Protein AF-A0A957LBI6-F1 (afdb_monomer)

Nearest PDB structures (foldseek):
  6cqm-assembly2_B  TM=6.740E-01  e=6.163E-02  Saccharomyces cerevisiae S288C
  7rt7-assembly6_L  TM=5.256E-01  e=5.117E-02  Pseudomonas aeruginosa UCBPP-PA14
  6xzb-assembly1_L1  TM=5.476E-01  e=4.773E-01  Escherichia coli K-12
  8fmw-assembly1_L  TM=4.676E-01  e=3.290E-01  Borreliella burgdorferi B31
  7jil-assembly1_q  TM=5.603E-01  e=1.458E+00  Flavobacterium johnsoniae

Sequence (157 aa):
MSDAQAPLLSWLRVAQAVFTAVLITALLGLLFTVVRQLEPVGTISGRLGPVEESRRSTYEATYAVTILTDDNELLLVNLRNHGRILAYLEEHQPNEAVTLAYQDRTAVSLTTAAGQIREYSAFNTGTLFLLIGLCLLLLSLLLFPSFIESRFSHSVA

Solvent-accessible surface area (backbone atoms only — not comparable to full-atom values): 8909 Å² total; per-residue (Å²): 134,65,83,74,55,61,63,56,56,52,54,51,52,52,53,53,51,52,51,50,53,55,51,51,52,51,48,53,54,53,50,51,55,53,55,60,69,67,52,72,71,45,73,48,52,28,30,38,44,66,76,40,79,73,42,80,53,104,88,47,59,36,34,28,34,36,31,39,30,88,87,71,46,81,45,76,33,34,37,53,67,94,25,60,57,45,56,46,56,73,74,42,78,68,60,52,66,32,37,41,29,27,44,94,60,27,57,44,31,39,35,45,92,92,45,78,46,66,42,81,65,92,68,53,69,68,58,52,53,50,52,50,51,52,48,53,52,54,50,50,63,68,46,47,63,61,54,53,56,61,57,55,65,67,72,80,113

Radius of gyration: 25.58 Å; Cα contacts (8 Å, |Δi|>4): 193; chains: 1; bounding box: 55×27×78 Å

Secondary structure (DSSP, 8-state):
--TTHHHHHHHHHHHHHHHHHHHHHHHHHHHHHHHHHTS--EEEEEEEEEEEEEEE-SS-EEEEEEEEETTS-EEEEEE-TT-HHHHHHHHS-TT-EEEEEEETTEEEEEEETTEEEE---SS-HHHHHHHHHHHHHHHHHHHHHHHHHHHHHTS--

Foldseek 3Di:
DDPVVVVVVVVVVVVLVVVLVVLVVVLVVLVVVVVQVPFDWDKFKAFKDAWDQPDDDPVDTKIWIWGQGPVRDTAIAIEDDVWPVVVVPVVDDTGFTWMFIDGPSYTQWIQGPVGIRGTDPPDDPVVSVVSSVVSVVVSCVSCVVVVVVVVVVVVPD

Structure (mmCIF, N/CA/C/O backbone):
data_AF-A0A957LBI6-F1
#
_entry.id   AF-A0A957LBI6-F1
#
loop_
_atom_site.group_PDB
_atom_site.id
_atom_site.type_symbol
_atom_site.label_atom_id
_atom_site.label_alt_id
_atom_site.label_comp_id
_atom_site.label_asym_id
_atom_site.label_entity_id
_atom_site.label_seq_id
_atom_site.pdbx_PDB_ins_code
_atom_site.Cartn_x
_atom_site.Cartn_y
_atom_site.Cartn_z
_atom_site.occupancy
_atom_site.B_iso_or_equiv
_atom_site.auth_seq_id
_atom_site.auth_comp_id
_atom_site.auth_asym_id
_atom_site.auth_atom_id
_atom_site.pdbx_PDB_model_num
ATOM 1 N N . MET A 1 1 ? 34.037 10.378 -46.566 1.00 55.00 1 MET A N 1
ATOM 2 C CA . MET A 1 1 ? 33.499 10.203 -45.198 1.00 55.00 1 MET A CA 1
ATOM 3 C C . MET A 1 1 ? 34.586 9.521 -44.397 1.00 55.00 1 MET A C 1
ATOM 5 O O . MET A 1 1 ? 35.122 8.545 -44.897 1.00 55.00 1 MET A O 1
ATOM 9 N N . SER A 1 2 ? 35.030 10.112 -43.286 1.00 52.47 2 SER A N 1
ATOM 10 C CA . SER A 1 2 ? 36.216 9.628 -42.570 1.00 52.47 2 SER A CA 1
ATOM 11 C C . SER A 1 2 ? 35.891 8.366 -41.770 1.00 52.47 2 SER A C 1
ATOM 13 O O . SER A 1 2 ? 34.840 8.288 -41.132 1.00 52.47 2 SER A O 1
ATOM 15 N N . ASP A 1 3 ? 36.818 7.407 -41.753 1.00 61.88 3 ASP A N 1
ATOM 16 C CA . ASP A 1 3 ? 36.707 6.132 -41.021 1.00 61.88 3 ASP A CA 1
ATOM 17 C C . ASP A 1 3 ? 36.449 6.303 -39.507 1.00 61.88 3 ASP A C 1
ATOM 19 O O . ASP A 1 3 ? 36.036 5.373 -38.819 1.00 61.88 3 ASP A O 1
ATOM 23 N N . ALA A 1 4 ? 36.610 7.521 -38.981 1.00 63.41 4 ALA A N 1
ATOM 24 C CA . ALA A 1 4 ? 36.319 7.884 -37.598 1.00 63.41 4 ALA A CA 1
ATOM 25 C C . ALA A 1 4 ? 34.814 8.045 -37.275 1.00 63.41 4 ALA A C 1
ATOM 27 O O . ALA A 1 4 ? 34.450 8.069 -36.100 1.00 63.41 4 ALA A O 1
ATOM 28 N N . GLN A 1 5 ? 33.922 8.156 -38.269 1.00 59.97 5 GLN A N 1
ATOM 29 C CA . GLN A 1 5 ? 32.481 8.371 -38.030 1.00 59.97 5 GLN A CA 1
ATOM 30 C C . GLN A 1 5 ? 31.701 7.076 -37.740 1.00 59.97 5 GLN A C 1
ATOM 32 O O . GLN A 1 5 ? 30.701 7.106 -37.021 1.00 59.97 5 GLN A O 1
ATOM 37 N N . ALA A 1 6 ? 32.170 5.932 -38.247 1.00 66.81 6 ALA A N 1
ATOM 38 C CA . ALA A 1 6 ? 31.539 4.628 -38.040 1.00 66.81 6 ALA A CA 1
ATOM 39 C C . ALA A 1 6 ? 31.456 4.184 -36.558 1.00 66.81 6 ALA A C 1
ATOM 41 O O . ALA A 1 6 ? 30.370 3.777 -36.133 1.00 66.81 6 ALA A O 1
ATOM 42 N N . PRO A 1 7 ? 32.520 4.295 -35.730 1.00 74.44 7 PRO A N 1
ATOM 43 C CA . PRO A 1 7 ? 32.447 3.869 -34.330 1.00 74.44 7 PRO A CA 1
ATOM 44 C C . PRO A 1 7 ? 31.549 4.772 -33.468 1.00 74.44 7 PRO A C 1
ATOM 46 O O . PRO A 1 7 ? 30.887 4.294 -32.546 1.00 74.44 7 PRO A O 1
ATOM 49 N N . LEU A 1 8 ? 31.470 6.071 -33.775 1.00 73.75 8 LEU A N 1
ATOM 50 C CA . LEU A 1 8 ? 30.610 7.018 -33.051 1.00 73.75 8 LEU A CA 1
ATOM 51 C C . LEU A 1 8 ? 29.123 6.663 -33.191 1.00 73.75 8 LEU A C 1
ATOM 53 O O . LEU A 1 8 ? 28.385 6.672 -32.205 1.00 73.75 8 LEU A O 1
ATOM 57 N N . LEU A 1 9 ? 28.698 6.276 -34.395 1.00 75.62 9 LEU A N 1
ATOM 58 C CA . LEU A 1 9 ? 27.330 5.828 -34.667 1.00 75.62 9 LEU A CA 1
ATOM 59 C C . LEU A 1 9 ? 26.983 4.516 -33.947 1.00 75.62 9 LEU A C 1
ATOM 61 O O . LEU A 1 9 ? 25.863 4.377 -33.451 1.00 75.62 9 LEU A O 1
ATOM 65 N N . SER A 1 10 ? 27.923 3.569 -33.837 1.00 79.19 10 SER A N 1
ATOM 66 C CA . SER A 1 10 ? 27.677 2.325 -33.093 1.00 79.19 10 SER A CA 1
ATOM 67 C C . SER A 1 10 ? 27.515 2.563 -31.592 1.00 79.19 10 SER A C 1
ATOM 69 O O . SER A 1 10 ? 26.598 2.009 -30.988 1.00 79.19 10 SER A O 1
ATOM 71 N N . TRP A 1 11 ? 28.335 3.434 -30.995 1.00 78.69 11 TRP A N 1
ATOM 72 C CA . TRP A 1 11 ? 28.213 3.774 -29.574 1.00 78.69 11 TRP A CA 1
ATOM 73 C C . TRP A 1 11 ? 26.904 4.500 -29.264 1.00 78.69 11 TRP A C 1
ATOM 75 O O . TRP A 1 11 ? 26.267 4.201 -28.254 1.00 78.69 11 TRP A O 1
ATOM 85 N N . LEU A 1 12 ? 26.460 5.391 -30.155 1.00 82.81 12 LEU A N 1
ATOM 86 C CA . LEU A 1 12 ? 25.187 6.096 -30.004 1.00 82.81 12 LEU A CA 1
ATOM 87 C C . LEU A 1 12 ? 23.992 5.129 -30.004 1.00 82.81 12 LEU A C 1
ATOM 89 O O . LEU A 1 12 ? 23.114 5.242 -29.151 1.00 82.81 12 LEU A O 1
ATOM 93 N N . ARG A 1 13 ? 23.981 4.139 -30.907 1.00 80.38 13 ARG A N 1
ATOM 94 C CA . ARG A 1 13 ? 22.923 3.112 -30.960 1.00 80.38 13 ARG A CA 1
ATOM 95 C C . ARG A 1 13 ? 22.901 2.233 -29.711 1.00 80.38 13 ARG A C 1
ATOM 97 O O . ARG A 1 13 ? 21.826 1.932 -29.198 1.00 80.38 13 ARG A O 1
ATOM 104 N N . VAL A 1 14 ? 24.072 1.855 -29.197 1.00 82.62 14 VAL A N 1
ATOM 105 C CA . VAL A 1 14 ? 24.178 1.097 -27.939 1.00 82.62 14 VAL A CA 1
ATOM 106 C C . VAL A 1 14 ? 23.658 1.931 -26.766 1.00 82.62 14 VAL A C 1
ATOM 108 O O . VAL A 1 14 ? 22.847 1.437 -25.985 1.00 82.62 14 VAL A O 1
ATOM 111 N N . ALA A 1 15 ? 24.045 3.206 -26.671 1.00 81.62 15 ALA A N 1
ATOM 112 C CA . ALA A 1 15 ? 23.558 4.108 -25.628 1.00 81.62 15 ALA A CA 1
ATOM 113 C C . ALA A 1 15 ? 22.030 4.287 -25.686 1.00 81.62 15 ALA A C 1
ATOM 115 O O . ALA A 1 15 ? 21.359 4.215 -24.656 1.00 81.62 15 ALA A O 1
ATOM 116 N N . GLN A 1 16 ? 21.467 4.445 -26.887 1.00 82.38 16 GLN A N 1
ATOM 117 C CA . GLN A 1 16 ? 20.022 4.538 -27.099 1.00 82.38 16 GLN A CA 1
ATOM 11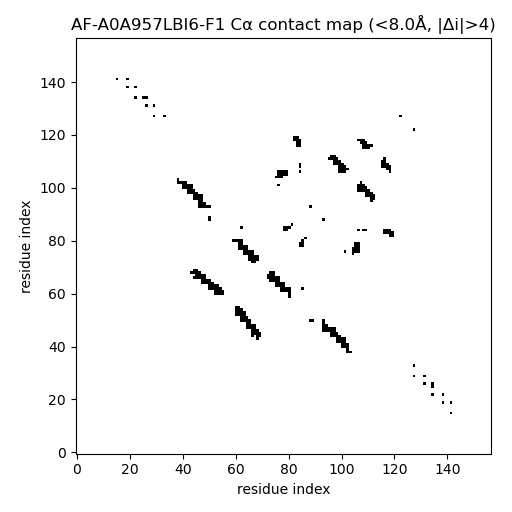8 C C . GLN A 1 16 ? 19.297 3.252 -26.672 1.00 82.38 16 GLN A C 1
ATOM 120 O O . GLN A 1 16 ? 18.271 3.323 -25.992 1.00 82.38 16 GLN A O 1
ATOM 125 N N . ALA A 1 17 ? 19.834 2.078 -27.018 1.00 81.75 17 ALA A N 1
ATOM 126 C CA . ALA A 1 17 ? 19.254 0.792 -26.636 1.00 81.75 17 ALA A CA 1
ATOM 127 C C . ALA A 1 17 ? 19.253 0.593 -25.111 1.00 81.75 17 ALA A C 1
ATOM 129 O O . ALA A 1 17 ? 18.225 0.224 -24.540 1.00 81.75 17 ALA A O 1
ATOM 130 N N . VAL A 1 18 ? 20.368 0.908 -24.442 1.00 85.75 18 VAL A N 1
ATOM 131 C CA . VAL A 1 18 ? 20.473 0.840 -22.976 1.00 85.75 18 VAL A CA 1
ATOM 132 C C . VAL A 1 18 ? 19.483 1.799 -22.317 1.00 85.75 18 VAL A C 1
ATOM 134 O O . VAL A 1 18 ? 18.747 1.393 -21.418 1.00 85.75 18 VAL A O 1
ATOM 137 N N . PHE A 1 19 ? 19.406 3.046 -22.787 1.00 82.00 19 PHE A N 1
ATOM 138 C CA . PHE A 1 19 ? 18.474 4.028 -22.233 1.00 82.00 19 PHE A CA 1
ATOM 139 C C . PHE A 1 19 ? 17.015 3.588 -22.404 1.00 82.00 19 PHE A C 1
ATOM 141 O O . PHE A 1 19 ? 16.234 3.661 -21.459 1.00 82.00 19 PHE A O 1
ATOM 148 N N . THR A 1 20 ? 16.664 3.044 -23.572 1.00 81.62 20 THR A N 1
ATOM 149 C CA . THR A 1 20 ? 15.323 2.500 -23.837 1.00 81.62 20 THR A CA 1
ATOM 150 C C . THR A 1 20 ? 14.990 1.348 -22.887 1.00 81.62 20 THR A C 1
ATOM 152 O O . THR A 1 20 ? 13.902 1.321 -22.316 1.00 81.62 20 THR A O 1
ATOM 155 N N . ALA A 1 21 ? 15.927 0.421 -22.662 1.00 83.56 21 ALA A N 1
ATOM 156 C CA . ALA A 1 21 ? 15.729 -0.709 -21.754 1.00 83.56 21 ALA A CA 1
ATOM 157 C C . ALA A 1 21 ? 15.509 -0.261 -20.298 1.00 83.56 21 ALA A C 1
ATOM 159 O O . ALA A 1 21 ? 14.613 -0.772 -19.619 1.00 83.56 21 ALA A O 1
ATOM 160 N N . VAL A 1 22 ? 16.275 0.730 -19.826 1.00 85.94 22 VAL A N 1
ATOM 161 C CA . VAL A 1 22 ? 16.081 1.335 -18.496 1.00 85.94 22 VAL A CA 1
ATOM 162 C C . VAL A 1 22 ? 14.690 1.958 -18.384 1.00 85.94 22 VAL A C 1
ATOM 164 O O . VAL A 1 22 ? 13.998 1.754 -17.387 1.00 85.94 22 VAL A O 1
ATOM 167 N N . LEU A 1 23 ? 14.248 2.663 -19.423 1.00 83.31 23 LEU A N 1
ATOM 168 C CA . LEU A 1 23 ? 12.964 3.358 -19.434 1.00 83.31 23 LEU A CA 1
ATOM 169 C C . LEU A 1 23 ? 11.772 2.391 -19.458 1.00 83.31 23 LEU A C 1
ATOM 171 O O . LEU A 1 23 ? 10.798 2.597 -18.736 1.00 83.31 23 LEU A O 1
ATOM 175 N N . ILE A 1 24 ? 11.878 1.293 -20.212 1.00 85.50 24 ILE A N 1
ATOM 176 C CA . ILE A 1 24 ? 10.899 0.194 -20.191 1.00 85.50 24 ILE A CA 1
ATOM 177 C C . ILE A 1 24 ? 10.842 -0.446 -18.802 1.00 85.50 24 ILE A C 1
ATOM 179 O O . ILE A 1 24 ? 9.756 -0.677 -18.274 1.00 85.50 24 ILE A O 1
ATOM 183 N N . THR A 1 25 ? 11.998 -0.701 -18.186 1.00 84.50 25 THR A N 1
ATOM 184 C CA . THR A 1 25 ? 12.063 -1.298 -16.843 1.00 84.50 25 THR A CA 1
ATOM 185 C C . THR A 1 25 ? 11.413 -0.382 -15.803 1.00 84.50 25 THR A C 1
ATOM 187 O O . THR A 1 25 ? 10.639 -0.847 -14.966 1.00 84.50 25 THR A O 1
ATOM 190 N N . ALA A 1 26 ? 11.653 0.929 -15.894 1.00 82.12 26 ALA A N 1
ATOM 191 C CA . ALA A 1 26 ? 11.000 1.923 -15.046 1.00 82.12 26 ALA A CA 1
ATOM 192 C C . ALA A 1 26 ? 9.476 1.955 -15.258 1.00 82.12 26 ALA A C 1
ATOM 194 O O . ALA A 1 26 ? 8.724 1.984 -14.2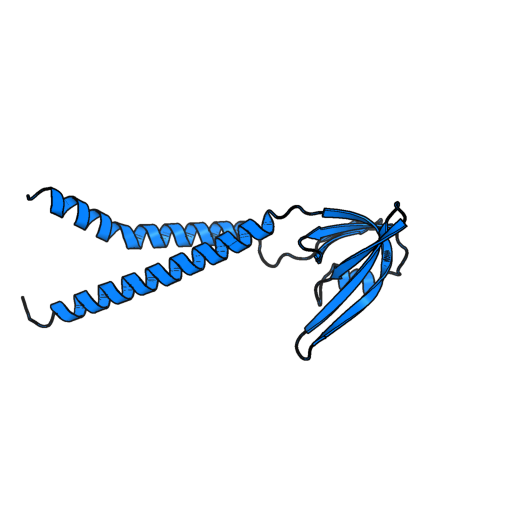85 1.00 82.12 26 ALA A O 1
ATOM 195 N N . LEU A 1 27 ? 9.010 1.886 -16.510 1.00 84.25 27 LEU A N 1
ATOM 196 C CA . LEU A 1 27 ? 7.585 1.808 -16.850 1.00 84.25 27 LEU A CA 1
ATOM 197 C C . LEU A 1 27 ? 6.917 0.552 -16.289 1.00 84.25 27 LEU A C 1
ATOM 199 O O . LEU A 1 27 ? 5.831 0.653 -15.727 1.00 84.25 27 LEU A O 1
ATOM 203 N N . LEU A 1 28 ? 7.562 -0.611 -16.396 1.00 87.62 28 LEU A N 1
ATOM 204 C CA . LEU A 1 28 ? 7.056 -1.854 -15.809 1.00 87.62 28 LEU A CA 1
ATOM 205 C C . LEU A 1 28 ? 6.983 -1.760 -14.281 1.00 87.62 28 LEU A C 1
ATOM 207 O O . LEU A 1 28 ? 5.982 -2.170 -13.696 1.00 87.62 28 LEU A O 1
ATOM 211 N N . GLY A 1 29 ? 7.996 -1.168 -13.641 1.00 84.75 29 GLY A N 1
ATOM 212 C CA . GLY A 1 29 ? 7.985 -0.906 -12.201 1.00 84.75 29 GLY A CA 1
ATOM 213 C C . GLY A 1 29 ? 6.843 0.023 -11.779 1.00 84.75 29 GLY A C 1
ATOM 214 O O . GLY A 1 29 ? 6.139 -0.268 -10.815 1.00 84.75 29 GLY A O 1
ATOM 215 N N . LEU A 1 30 ? 6.609 1.105 -12.527 1.00 82.50 30 LEU A N 1
ATOM 216 C CA . LEU A 1 30 ? 5.495 2.030 -12.287 1.00 82.50 30 LEU A CA 1
ATOM 217 C C . LEU A 1 30 ? 4.129 1.384 -12.554 1.00 82.50 30 LEU A C 1
ATOM 219 O O . LEU A 1 30 ? 3.174 1.622 -11.822 1.00 82.50 30 LEU A O 1
ATOM 223 N N . LEU A 1 31 ? 4.015 0.544 -13.580 1.00 82.94 31 LEU A N 1
ATOM 224 C CA . LEU A 1 31 ? 2.782 -0.189 -13.847 1.00 82.94 31 LEU A CA 1
ATOM 225 C C . LEU A 1 31 ? 2.483 -1.170 -12.710 1.00 82.94 31 LEU A C 1
ATOM 227 O O . LEU A 1 31 ? 1.346 -1.255 -12.252 1.00 82.94 31 LEU A O 1
ATOM 231 N N . PHE A 1 32 ? 3.507 -1.864 -12.212 1.00 84.31 32 PHE A N 1
ATOM 232 C CA . PHE A 1 32 ? 3.378 -2.771 -11.077 1.00 84.31 32 PHE A CA 1
ATOM 233 C C . PHE A 1 32 ? 2.900 -2.049 -9.810 1.00 84.31 32 PHE A C 1
ATOM 235 O O . PHE A 1 32 ? 2.029 -2.563 -9.106 1.00 84.31 32 PHE A O 1
ATOM 242 N N . THR A 1 33 ? 3.401 -0.839 -9.530 1.00 78.62 33 THR A N 1
ATOM 243 C CA . THR A 1 33 ? 2.915 -0.059 -8.380 1.00 78.62 33 THR A CA 1
ATOM 244 C C . THR A 1 33 ? 1.462 0.378 -8.548 1.00 78.62 33 THR A C 1
ATOM 246 O O . THR A 1 33 ? 0.709 0.312 -7.579 1.00 78.62 33 THR A O 1
ATOM 249 N N . VAL A 1 34 ? 1.033 0.752 -9.758 1.00 78.50 34 VAL A N 1
ATOM 250 C CA . VAL A 1 34 ? -0.379 1.065 -10.043 1.00 78.50 34 VAL A CA 1
ATOM 251 C C . VAL A 1 34 ? -1.269 -0.164 -9.864 1.00 78.50 34 VAL A C 1
ATOM 253 O O . VAL A 1 34 ? -2.306 -0.065 -9.215 1.00 78.50 34 VAL A O 1
ATOM 256 N N . VAL A 1 35 ? -0.862 -1.328 -10.377 1.00 79.38 35 VAL A N 1
ATOM 257 C CA . VAL A 1 35 ? -1.617 -2.580 -10.204 1.00 79.38 35 VAL A CA 1
ATOM 258 C C . VAL A 1 35 ? -1.785 -2.914 -8.723 1.00 79.38 35 VAL A C 1
ATOM 260 O O . VAL A 1 35 ? -2.891 -3.242 -8.304 1.00 79.38 35 VAL A O 1
ATOM 263 N N . ARG A 1 36 ? -0.735 -2.744 -7.910 1.00 75.88 36 ARG A N 1
ATOM 264 C CA . ARG A 1 36 ? -0.840 -2.921 -6.455 1.00 75.88 36 ARG A CA 1
ATOM 265 C C . ARG A 1 36 ? -1.796 -1.933 -5.792 1.00 75.88 36 ARG A C 1
ATOM 267 O O . ARG A 1 36 ? -2.489 -2.311 -4.860 1.00 75.88 36 ARG A O 1
ATOM 274 N N . GLN A 1 37 ? -1.892 -0.692 -6.276 1.00 70.44 37 GLN A N 1
ATOM 275 C CA . GLN A 1 37 ? -2.879 0.265 -5.752 1.00 70.44 37 GLN A CA 1
ATOM 276 C C . GLN A 1 37 ? -4.328 -0.123 -6.071 1.00 70.44 37 GLN A C 1
ATOM 278 O O . GLN A 1 37 ? -5.229 0.307 -5.354 1.00 70.44 37 GLN A O 1
ATOM 283 N N . LEU A 1 38 ? -4.557 -0.922 -7.118 1.00 71.31 38 LEU A N 1
ATOM 284 C CA . LEU A 1 38 ? -5.884 -1.410 -7.498 1.00 71.31 38 LEU A CA 1
ATOM 285 C C . LEU A 1 38 ? -6.326 -2.644 -6.703 1.00 71.31 38 LEU A C 1
ATOM 287 O O . LEU A 1 38 ? -7.467 -3.079 -6.868 1.00 71.31 38 LEU A O 1
ATOM 291 N N . GLU A 1 39 ? -5.461 -3.220 -5.860 1.00 73.69 39 GLU A N 1
ATOM 292 C CA . GLU A 1 39 ? -5.871 -4.320 -4.989 1.00 73.69 39 GLU A CA 1
ATOM 293 C C . GLU A 1 39 ? -7.039 -3.868 -4.103 1.00 73.69 39 GLU A C 1
ATOM 295 O O . GLU A 1 39 ? -6.989 -2.766 -3.543 1.00 73.69 39 GLU A O 1
ATOM 300 N N . PRO A 1 40 ? -8.095 -4.690 -3.975 1.00 71.12 40 PRO A N 1
ATOM 301 C CA . PRO A 1 40 ? -9.278 -4.312 -3.226 1.00 71.12 40 PRO A CA 1
ATOM 302 C C . PRO A 1 40 ? -8.891 -4.011 -1.782 1.00 71.12 40 PRO A C 1
ATOM 304 O O . PRO A 1 40 ? -8.273 -4.826 -1.096 1.00 71.12 40 PRO A O 1
ATOM 307 N N . VAL A 1 41 ? -9.269 -2.821 -1.324 1.00 82.12 41 VAL A N 1
ATOM 308 C CA . VAL A 1 41 ? -9.138 -2.457 0.081 1.00 82.12 41 VAL A CA 1
ATOM 309 C C . VAL A 1 41 ? -10.236 -3.195 0.835 1.00 82.12 41 VAL A C 1
ATOM 311 O O . VAL A 1 41 ? -11.419 -2.882 0.691 1.00 82.12 41 VAL A O 1
ATOM 314 N N . GLY A 1 42 ? -9.840 -4.200 1.610 1.00 83.62 42 GLY A N 1
ATOM 315 C CA . GLY A 1 42 ? -10.732 -4.872 2.542 1.00 83.62 42 GLY A CA 1
ATOM 316 C C . GLY A 1 42 ? -11.022 -3.954 3.722 1.00 83.62 42 GLY A C 1
ATOM 317 O O . GLY A 1 42 ? -10.149 -3.217 4.176 1.00 83.62 42 GLY A O 1
ATOM 318 N N . THR A 1 43 ? -12.245 -3.989 4.235 1.00 87.31 43 THR A N 1
ATOM 319 C CA . THR A 1 43 ? -12.610 -3.304 5.478 1.00 87.31 43 THR A CA 1
ATOM 320 C C . THR A 1 43 ? -13.040 -4.334 6.494 1.00 87.31 43 THR A C 1
ATOM 322 O O . THR A 1 43 ? -13.856 -5.200 6.187 1.00 87.31 43 THR A O 1
ATOM 325 N N . ILE A 1 44 ? -12.501 -4.223 7.697 1.00 88.38 44 ILE A N 1
ATOM 326 C CA . ILE A 1 44 ? -12.873 -5.049 8.829 1.00 88.38 44 ILE A CA 1
ATOM 327 C C . ILE A 1 44 ? -13.285 -4.155 9.985 1.00 88.38 44 ILE A C 1
ATOM 329 O O . ILE A 1 44 ? -12.582 -3.204 10.326 1.00 88.38 44 ILE A O 1
ATOM 333 N N . SER A 1 45 ? -14.430 -4.459 10.574 1.00 88.06 45 SER A N 1
ATOM 334 C CA . SER A 1 45 ? -14.919 -3.795 11.773 1.00 88.06 45 SER A CA 1
ATOM 335 C C . SER A 1 45 ? -14.833 -4.764 12.939 1.00 88.06 45 SER A C 1
ATOM 337 O O . SER A 1 45 ? -15.015 -5.971 12.773 1.00 88.06 45 SER A O 1
ATOM 339 N N . GLY A 1 46 ? -14.488 -4.244 14.108 1.00 89.06 46 GLY A N 1
ATOM 340 C CA . GLY A 1 46 ? -14.351 -5.070 15.293 1.00 89.06 46 GLY A CA 1
ATOM 341 C C . GLY A 1 46 ? -13.663 -4.346 16.433 1.00 89.06 46 GLY A C 1
ATOM 342 O O . GLY A 1 46 ? -13.473 -3.125 16.413 1.00 89.06 46 GLY A O 1
ATOM 343 N N . ARG A 1 47 ? -13.278 -5.123 17.440 1.00 87.94 47 ARG A N 1
ATOM 344 C CA . ARG A 1 47 ? -12.536 -4.633 18.602 1.00 87.94 47 ARG A CA 1
ATOM 345 C C . ARG A 1 47 ? -11.057 -4.910 18.404 1.00 87.94 47 ARG A C 1
ATOM 347 O O . ARG A 1 47 ? -10.665 -6.040 18.111 1.00 87.94 47 ARG A O 1
ATOM 354 N N . LEU A 1 48 ? -10.238 -3.877 18.574 1.00 86.12 48 LEU A N 1
ATOM 355 C CA . LEU A 1 48 ? -8.786 -4.033 18.551 1.00 86.12 48 LEU A CA 1
ATOM 356 C C . LEU A 1 48 ? -8.324 -4.784 19.795 1.00 86.12 48 LEU A C 1
ATOM 358 O O . LEU A 1 48 ? -8.606 -4.380 20.925 1.00 86.12 48 LEU A O 1
ATOM 362 N N . GLY A 1 49 ? -7.586 -5.858 19.560 1.00 85.06 49 GLY A N 1
ATOM 363 C CA . GLY A 1 49 ? -6.727 -6.490 20.542 1.00 85.06 49 GLY A CA 1
ATOM 364 C C . GLY A 1 49 ? -5.419 -5.715 20.736 1.00 85.06 49 GLY A C 1
ATOM 365 O O . GLY A 1 49 ? -5.249 -4.616 20.199 1.00 85.06 49 GLY A O 1
ATOM 366 N N . PRO A 1 50 ? -4.483 -6.274 21.516 1.00 83.69 50 PRO A N 1
ATOM 367 C CA . PRO A 1 50 ? -3.183 -5.656 21.725 1.00 83.69 50 PRO A CA 1
ATOM 368 C C . PRO A 1 50 ? -2.391 -5.575 20.413 1.00 83.69 50 PRO A C 1
ATOM 370 O O . PRO A 1 50 ? -2.495 -6.445 19.543 1.00 83.69 50 PRO A O 1
ATOM 373 N N . VAL A 1 51 ? -1.586 -4.519 20.290 1.00 85.25 51 VAL A N 1
ATOM 374 C CA . VAL A 1 51 ? -0.544 -4.436 19.266 1.00 85.25 51 VAL A CA 1
ATOM 375 C C . VAL A 1 51 ? 0.634 -5.283 19.726 1.00 85.25 51 VAL A C 1
ATOM 377 O O . VAL A 1 51 ? 1.150 -5.098 20.828 1.00 85.25 51 VAL A O 1
ATOM 380 N N . GLU A 1 52 ? 1.063 -6.202 18.873 1.00 83.94 52 GLU A N 1
ATOM 381 C CA . GLU A 1 52 ? 2.195 -7.084 19.118 1.00 83.94 52 GLU A CA 1
ATOM 382 C C . GLU A 1 52 ? 3.294 -6.822 18.087 1.00 83.94 52 GLU A C 1
ATOM 384 O O . GLU A 1 52 ? 3.042 -6.614 16.897 1.00 83.94 52 GLU A O 1
ATOM 389 N N . GLU A 1 53 ? 4.547 -6.851 18.531 1.00 80.75 53 GLU A N 1
ATOM 390 C CA . GLU A 1 53 ? 5.687 -6.843 17.620 1.00 80.75 53 GLU A CA 1
ATOM 391 C C . GLU A 1 53 ? 5.804 -8.242 16.992 1.00 80.75 53 GLU A C 1
ATOM 393 O O . GLU A 1 53 ? 6.312 -9.181 17.601 1.00 80.75 53 GLU A O 1
ATOM 398 N N . SER A 1 54 ? 5.290 -8.399 15.770 1.00 74.56 54 SER A N 1
ATOM 399 C CA . SER A 1 54 ? 5.249 -9.686 15.066 1.00 74.56 54 SER A CA 1
ATOM 400 C C . SER A 1 54 ? 6.647 -10.181 14.691 1.00 74.56 54 SER A C 1
ATOM 402 O O . SER A 1 54 ? 6.924 -11.383 14.734 1.00 74.56 54 SER A O 1
ATOM 404 N N . ARG A 1 55 ? 7.547 -9.267 14.304 1.00 70.12 55 ARG A N 1
ATOM 405 C CA . ARG A 1 55 ? 8.905 -9.633 13.893 1.00 70.12 55 ARG A CA 1
ATOM 406 C C . ARG A 1 55 ? 9.881 -8.484 14.088 1.00 70.12 55 ARG A C 1
ATOM 408 O O . ARG A 1 55 ? 9.702 -7.424 13.505 1.00 70.12 55 ARG A O 1
ATOM 415 N N . ARG A 1 56 ? 10.976 -8.739 14.805 1.00 63.53 56 ARG A N 1
ATOM 416 C CA . ARG A 1 56 ? 12.107 -7.812 14.921 1.00 63.53 56 ARG A CA 1
ATOM 417 C C . ARG A 1 56 ? 13.292 -8.315 14.104 1.00 63.53 56 ARG A C 1
ATOM 419 O O . ARG A 1 56 ? 13.885 -9.344 14.421 1.00 63.53 56 ARG A O 1
ATOM 426 N N . SER A 1 57 ? 13.626 -7.608 13.033 1.00 62.88 57 SER A N 1
ATOM 427 C CA . SER A 1 57 ? 14.890 -7.736 12.302 1.00 62.88 57 SER A CA 1
ATOM 428 C C . SER A 1 57 ? 15.887 -6.699 12.825 1.00 62.88 57 SER A C 1
ATOM 430 O O . SER A 1 57 ? 15.495 -5.668 13.367 1.00 62.88 57 SER A O 1
ATOM 432 N N . THR A 1 58 ? 17.187 -6.929 12.616 1.00 59.62 58 THR A N 1
ATOM 433 C CA . THR A 1 58 ? 18.247 -5.937 12.876 1.00 59.62 58 THR A CA 1
ATOM 434 C C . THR A 1 58 ? 17.990 -4.604 12.159 1.00 59.62 58 THR A C 1
ATOM 436 O O . THR A 1 58 ? 18.459 -3.570 12.623 1.00 59.62 58 THR A O 1
ATOM 439 N N . TYR A 1 59 ? 17.231 -4.623 11.057 1.00 55.97 59 TYR A N 1
ATOM 440 C CA . TYR A 1 59 ? 16.960 -3.450 10.222 1.00 55.97 59 TYR A CA 1
ATOM 441 C C . TYR A 1 59 ? 15.510 -2.952 10.276 1.00 55.97 59 TYR A C 1
ATOM 443 O O . TYR A 1 59 ? 15.256 -1.827 9.858 1.00 55.97 59 TYR A O 1
ATOM 451 N N . GLU A 1 60 ? 14.558 -3.753 10.767 1.00 64.38 60 GLU A N 1
ATOM 452 C CA . GLU A 1 60 ?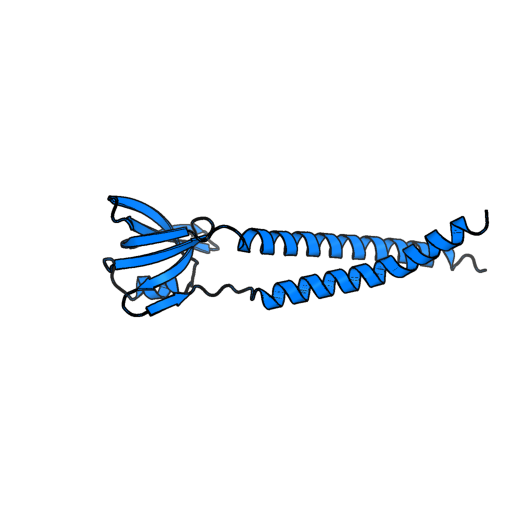 13.135 -3.403 10.686 1.00 64.38 60 GLU A CA 1
ATOM 453 C C . GLU A 1 60 ? 12.298 -4.144 11.736 1.00 64.38 60 GLU A C 1
ATOM 455 O O . GLU A 1 60 ? 12.440 -5.355 11.906 1.00 64.38 60 GLU A O 1
ATOM 460 N N . ALA A 1 61 ? 11.418 -3.425 12.431 1.00 69.25 61 ALA A N 1
ATOM 461 C CA . ALA A 1 61 ? 10.381 -4.011 13.274 1.00 69.25 61 ALA A CA 1
ATOM 462 C C . ALA A 1 61 ? 9.061 -4.051 12.494 1.00 69.25 61 ALA A C 1
ATOM 464 O O . ALA A 1 61 ? 8.671 -3.064 11.871 1.00 69.25 61 ALA A O 1
ATOM 465 N N . THR A 1 62 ? 8.382 -5.192 12.506 1.00 77.12 62 THR A N 1
ATOM 466 C CA . THR A 1 62 ? 7.036 -5.364 11.958 1.00 77.12 62 THR A CA 1
ATOM 467 C C . THR A 1 62 ? 6.065 -5.497 13.113 1.00 77.12 62 THR A C 1
ATOM 469 O O . THR A 1 62 ? 6.220 -6.369 13.968 1.00 77.12 62 THR A O 1
ATOM 472 N N . TYR A 1 63 ? 5.048 -4.648 13.108 1.00 84.75 63 TYR A N 1
ATOM 473 C CA . TYR A 1 63 ? 3.998 -4.637 14.112 1.00 84.75 63 TYR A CA 1
ATOM 474 C C . TYR A 1 63 ? 2.756 -5.299 13.534 1.00 84.75 63 TYR A C 1
ATOM 476 O O . TYR A 1 63 ? 2.500 -5.205 12.333 1.00 84.75 63 TYR A O 1
ATOM 484 N N . ALA A 1 64 ? 1.986 -5.969 14.374 1.00 86.00 64 ALA A N 1
ATOM 485 C CA . ALA A 1 64 ? 0.707 -6.538 14.007 1.00 86.00 64 ALA A CA 1
ATOM 486 C C . ALA A 1 64 ? -0.325 -6.205 15.075 1.00 86.00 64 ALA A C 1
ATOM 488 O O . ALA A 1 64 ? -0.005 -6.069 16.254 1.00 86.00 64 ALA A O 1
ATOM 489 N N . VAL A 1 65 ? -1.573 -6.076 14.6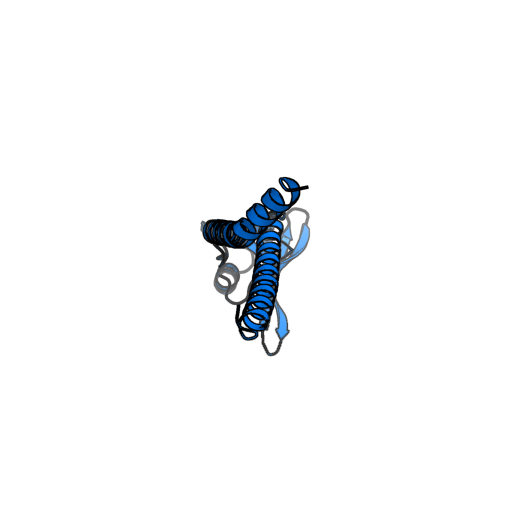56 1.00 87.00 65 VAL A N 1
ATOM 490 C CA . VAL A 1 65 ? -2.703 -5.946 15.563 1.00 87.00 65 VAL A CA 1
ATOM 491 C C . VAL A 1 65 ? -3.709 -7.032 15.257 1.00 87.00 65 VAL A C 1
ATOM 493 O O . VAL A 1 65 ? -3.953 -7.367 14.094 1.00 87.00 65 VAL A O 1
ATOM 496 N N . THR A 1 66 ? -4.285 -7.587 16.314 1.00 88.31 66 THR A N 1
ATOM 497 C CA . THR A 1 66 ? -5.365 -8.557 16.183 1.00 88.31 66 THR A CA 1
ATOM 498 C C . THR A 1 66 ? -6.694 -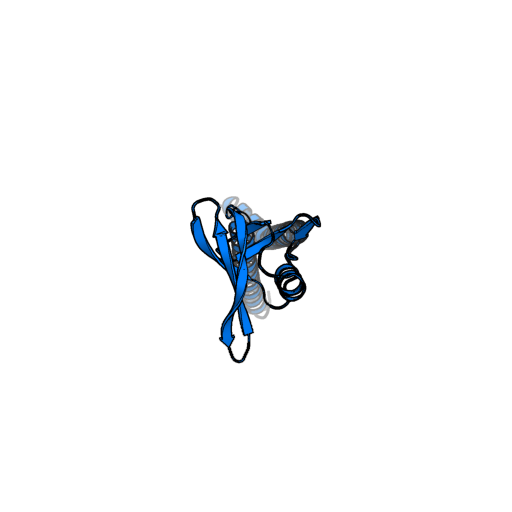7.824 16.265 1.00 88.31 66 THR A C 1
ATOM 500 O O . THR A 1 66 ? -6.888 -7.002 17.156 1.00 88.31 66 THR A O 1
ATOM 503 N N . ILE A 1 67 ? -7.615 -8.101 15.351 1.00 86.75 67 ILE A N 1
ATOM 504 C CA . ILE A 1 67 ? -8.973 -7.557 15.365 1.00 86.75 67 ILE A CA 1
ATOM 505 C C . ILE A 1 67 ? -9.927 -8.710 15.630 1.00 86.75 67 ILE A C 1
ATOM 507 O O . ILE A 1 67 ? -9.940 -9.685 14.879 1.00 86.75 67 ILE A O 1
ATOM 511 N N . LEU A 1 68 ? -10.711 -8.589 16.700 1.00 88.31 68 LEU A N 1
ATOM 512 C CA . LEU A 1 68 ? -11.837 -9.474 16.960 1.00 88.31 68 LEU A CA 1
ATOM 513 C C . LEU A 1 68 ? -13.059 -8.913 16.235 1.00 88.31 68 LEU A C 1
ATOM 515 O O . LEU A 1 68 ? -13.562 -7.848 16.598 1.00 88.31 68 LEU A O 1
ATOM 519 N N . THR A 1 69 ? -13.492 -9.613 15.195 1.00 86.94 69 THR A N 1
ATOM 520 C CA . THR A 1 69 ? -14.670 -9.251 14.397 1.00 86.94 69 THR A CA 1
ATOM 521 C C . THR A 1 69 ? -15.971 -9.530 15.138 1.00 86.94 69 THR A C 1
ATOM 523 O O . THR A 1 69 ? -15.999 -10.294 16.105 1.00 86.94 69 THR A O 1
ATOM 526 N N . ASP A 1 70 ? -17.065 -8.948 14.647 1.00 82.94 70 ASP A N 1
ATOM 527 C CA . ASP A 1 70 ? -18.415 -9.224 15.152 1.00 82.94 70 ASP A CA 1
ATOM 528 C C . ASP A 1 70 ? -18.821 -10.699 14.961 1.00 82.94 70 ASP A C 1
ATOM 530 O O . ASP A 1 70 ? -19.564 -11.246 15.775 1.00 82.94 70 ASP A O 1
ATOM 534 N N . ASP A 1 71 ? -18.254 -11.373 13.953 1.00 86.38 71 ASP A N 1
ATOM 535 C CA . ASP A 1 71 ? -18.411 -12.813 13.702 1.00 86.38 71 ASP A CA 1
ATOM 536 C C . ASP A 1 71 ? -17.533 -13.686 14.623 1.00 86.38 71 ASP A C 1
ATOM 538 O O . ASP A 1 71 ? -17.460 -14.907 14.470 1.00 86.38 71 ASP A O 1
ATOM 542 N N . ASN A 1 72 ? -16.876 -13.072 15.612 1.00 81.31 72 ASN A N 1
ATOM 543 C CA . ASN A 1 72 ? -15.990 -13.718 16.578 1.00 81.31 72 ASN A CA 1
ATOM 544 C C . ASN A 1 72 ? -14.738 -14.362 15.940 1.00 81.31 72 ASN A C 1
ATOM 546 O O . ASN A 1 72 ? -14.097 -15.227 16.543 1.00 81.31 72 ASN A O 1
ATOM 550 N N . GLU A 1 73 ? -14.366 -13.926 14.733 1.00 85.50 73 GLU A N 1
ATOM 551 C CA . GLU A 1 73 ? -13.105 -14.283 14.080 1.00 85.50 73 GLU A CA 1
ATOM 552 C C . GLU A 1 73 ? -11.977 -13.341 14.517 1.00 85.50 73 GLU A C 1
ATOM 554 O O . GLU A 1 73 ? -12.168 -12.126 14.620 1.00 85.50 73 GLU A O 1
ATOM 559 N N . LEU A 1 74 ? -10.785 -13.905 14.731 1.00 84.38 74 LEU A N 1
ATOM 560 C CA . LEU A 1 74 ? -9.560 -13.167 15.035 1.00 84.38 74 LEU A CA 1
ATOM 561 C C . LEU A 1 74 ? -8.739 -12.985 13.759 1.00 84.38 74 LEU A C 1
ATOM 563 O O . LEU A 1 74 ? -8.248 -13.957 13.181 1.00 84.38 74 LEU A O 1
ATOM 567 N N . LEU A 1 75 ? -8.554 -11.736 13.345 1.00 85.69 75 LEU A N 1
ATOM 568 C CA . LEU A 1 75 ? -7.781 -11.381 12.159 1.00 85.69 75 LEU A CA 1
ATOM 569 C C . LEU A 1 75 ? -6.522 -10.613 12.540 1.00 85.69 75 LEU A C 1
ATOM 571 O O . LEU A 1 75 ? -6.583 -9.596 13.223 1.00 85.69 75 LEU A O 1
ATOM 575 N N . LEU A 1 76 ? -5.376 -11.108 12.076 1.00 87.50 76 LEU A N 1
ATOM 576 C CA . LEU A 1 76 ? -4.084 -10.459 12.256 1.00 87.50 76 LEU A CA 1
ATOM 577 C C . LEU A 1 76 ? -3.821 -9.513 11.081 1.00 87.50 76 LEU A C 1
ATOM 579 O O . LEU A 1 76 ? -3.789 -9.949 9.925 1.00 87.50 76 LEU A O 1
ATOM 583 N N . VAL A 1 77 ? -3.600 -8.235 11.373 1.00 87.62 77 VAL A N 1
ATOM 584 C CA . VAL A 1 77 ? -3.287 -7.216 10.369 1.00 87.62 77 VAL A CA 1
ATOM 585 C C . VAL A 1 77 ? -1.948 -6.572 10.689 1.00 87.62 77 VAL A C 1
ATOM 587 O O . VAL A 1 77 ? -1.715 -6.121 11.808 1.00 87.62 77 VAL A O 1
ATOM 590 N N . ASN A 1 78 ? -1.069 -6.503 9.693 1.00 88.75 78 ASN A N 1
ATOM 591 C CA . ASN A 1 78 ? 0.230 -5.864 9.834 1.00 88.75 78 ASN A CA 1
ATOM 592 C C . ASN A 1 78 ? 0.082 -4.340 9.858 1.00 88.75 78 ASN A C 1
ATOM 594 O O . ASN A 1 78 ? -0.674 -3.752 9.082 1.00 88.75 78 ASN A O 1
ATOM 598 N N . LEU A 1 79 ? 0.856 -3.693 10.714 1.00 86.12 79 LEU A N 1
ATOM 599 C CA . LEU A 1 79 ? 0.977 -2.249 10.818 1.00 86.12 79 LEU A CA 1
ATOM 600 C C . LEU A 1 79 ? 2.334 -1.821 10.260 1.00 86.12 79 LEU A C 1
ATOM 602 O O . LEU A 1 79 ? 3.347 -2.506 10.423 1.00 86.12 79 LEU A O 1
ATOM 606 N N . ARG A 1 80 ? 2.363 -0.661 9.602 1.00 81.88 80 ARG A N 1
ATOM 607 C CA . ARG A 1 80 ? 3.623 -0.075 9.144 1.00 81.88 80 ARG A CA 1
ATOM 608 C C . ARG A 1 80 ? 4.422 0.444 10.333 1.00 81.88 80 ARG A C 1
ATOM 610 O O . ARG A 1 80 ? 3.876 1.120 11.203 1.00 81.88 80 ARG A O 1
ATOM 617 N N . ASN A 1 81 ? 5.723 0.170 10.323 1.00 77.62 81 ASN A N 1
ATOM 618 C CA . ASN A 1 81 ? 6.649 0.750 11.284 1.00 77.62 81 ASN A CA 1
ATOM 619 C C . ASN A 1 81 ? 6.648 2.283 11.156 1.00 77.62 81 ASN A C 1
ATOM 621 O O . ASN A 1 81 ? 6.665 2.804 10.038 1.00 77.62 81 ASN A O 1
ATOM 625 N N . HIS A 1 82 ? 6.585 2.989 12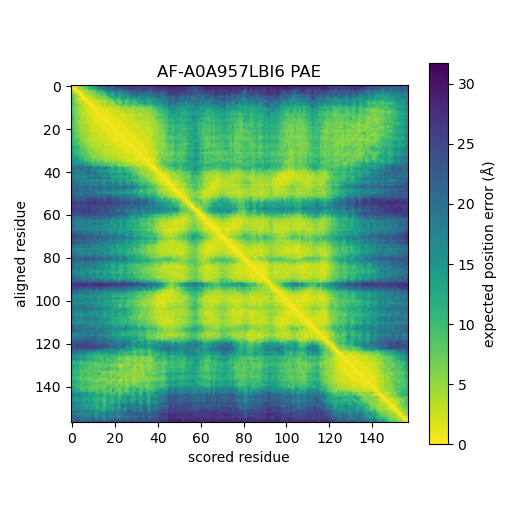.285 1.00 77.94 82 HIS A N 1
ATOM 626 C CA . HIS A 1 82 ? 6.376 4.444 12.360 1.00 77.94 82 HIS A CA 1
ATOM 627 C C . HIS A 1 82 ? 5.107 4.947 11.645 1.00 77.94 82 HIS A C 1
ATOM 629 O O . HIS A 1 82 ? 5.009 6.126 11.292 1.00 77.94 82 HIS A O 1
ATOM 635 N N . GLY A 1 83 ? 4.140 4.060 11.403 1.00 79.12 83 GLY A N 1
ATOM 636 C CA . GLY A 1 83 ? 2.867 4.428 10.808 1.00 79.12 83 GLY A CA 1
ATOM 637 C C . GLY A 1 83 ? 2.015 5.261 11.761 1.00 79.12 83 GLY A C 1
ATOM 638 O O . GLY A 1 83 ? 2.094 5.120 12.984 1.00 79.12 83 GLY A O 1
ATOM 639 N N . ARG A 1 84 ? 1.151 6.112 11.206 1.00 85.19 84 ARG A N 1
ATOM 640 C CA . ARG A 1 84 ? 0.209 6.913 12.007 1.00 85.19 84 ARG A CA 1
ATOM 641 C C . ARG A 1 84 ? -0.779 6.029 12.758 1.00 85.19 84 ARG A C 1
ATOM 643 O O . ARG A 1 84 ? -1.182 6.384 13.862 1.00 85.19 84 ARG A O 1
ATOM 650 N N . ILE A 1 85 ? -1.168 4.903 12.160 1.00 86.69 85 ILE A N 1
ATOM 651 C CA . ILE A 1 85 ? -2.062 3.936 12.799 1.00 86.69 85 ILE A CA 1
ATOM 652 C C . ILE A 1 85 ? -1.359 3.287 13.993 1.00 86.69 85 ILE A C 1
ATOM 654 O O . ILE A 1 85 ? -1.952 3.206 15.059 1.00 86.69 85 ILE A O 1
ATOM 658 N N . LEU A 1 86 ? -0.092 2.884 13.840 1.00 87.44 86 LEU A N 1
ATOM 659 C CA . LEU A 1 86 ? 0.693 2.317 14.938 1.00 87.44 86 LEU A CA 1
ATOM 660 C C . LEU A 1 86 ? 0.822 3.312 16.096 1.00 87.44 86 LEU A C 1
ATOM 662 O O . LEU A 1 86 ? 0.450 2.975 17.211 1.00 87.44 86 LEU A O 1
ATOM 666 N N . ALA A 1 87 ? 1.254 4.545 15.815 1.00 86.38 87 ALA A N 1
ATOM 667 C CA . ALA A 1 87 ? 1.401 5.579 16.840 1.00 86.38 87 ALA A CA 1
ATOM 668 C C . ALA A 1 87 ? 0.083 5.850 17.584 1.00 86.38 87 ALA A C 1
ATOM 670 O O . ALA A 1 87 ? 0.066 5.988 18.803 1.00 86.38 87 ALA A O 1
ATOM 671 N N . TYR A 1 88 ? -1.038 5.876 16.856 1.00 86.19 88 TYR A N 1
ATOM 672 C CA . TYR A 1 88 ? -2.348 6.025 17.476 1.00 86.19 88 TYR A CA 1
ATOM 673 C C . TYR A 1 88 ? -2.694 4.848 18.392 1.00 86.19 88 TYR A C 1
ATOM 675 O O . TYR A 1 88 ? -3.156 5.076 19.504 1.00 86.19 88 TYR A O 1
ATOM 683 N N . LEU A 1 89 ? -2.464 3.611 17.948 1.00 85.12 89 LEU A N 1
ATOM 684 C CA . LEU A 1 89 ? -2.755 2.402 18.725 1.00 85.12 89 LEU A CA 1
ATOM 685 C C . LEU A 1 89 ? -1.816 2.208 19.924 1.00 85.12 89 LEU A C 1
ATOM 687 O O . LEU A 1 89 ? -2.192 1.555 20.889 1.00 85.12 89 LEU A O 1
ATOM 691 N N . GLU A 1 90 ? -0.604 2.757 19.876 1.00 85.06 90 GLU A N 1
ATOM 692 C CA . GLU A 1 90 ? 0.294 2.800 21.034 1.00 85.06 90 GLU A CA 1
ATOM 693 C C . GLU A 1 90 ? -0.187 3.812 22.086 1.00 85.06 90 GLU A C 1
ATOM 695 O O . GLU A 1 90 ? -0.033 3.582 23.285 1.00 85.06 90 GLU A O 1
ATOM 700 N N . GLU A 1 91 ? -0.794 4.920 21.649 1.00 85.38 91 GLU A N 1
ATOM 701 C CA . GLU A 1 91 ? -1.315 5.972 22.529 1.00 85.38 91 GLU A CA 1
ATOM 702 C C . GLU A 1 91 ? -2.733 5.672 23.058 1.00 85.38 91 GLU A C 1
ATOM 704 O O . GLU A 1 91 ? -3.087 6.082 24.166 1.00 85.38 91 GLU A O 1
ATOM 709 N N . HIS A 1 92 ? -3.547 4.935 22.296 1.00 80.25 92 HIS A N 1
ATOM 710 C CA . HIS A 1 92 ? -4.958 4.667 22.592 1.00 80.25 92 HIS A CA 1
ATOM 711 C C . HIS A 1 92 ? -5.178 3.192 22.956 1.00 80.25 92 HIS A C 1
ATOM 713 O O . HIS A 1 92 ? -4.688 2.284 22.295 1.00 80.25 92 HIS A O 1
ATOM 719 N N . GLN A 1 93 ? -5.927 2.942 24.034 1.00 68.12 93 GLN A N 1
ATOM 720 C CA . GLN A 1 93 ? -6.042 1.606 24.629 1.00 68.12 93 GLN A CA 1
ATOM 721 C C . GLN A 1 93 ? -6.736 0.567 23.719 1.00 68.12 93 GLN A C 1
ATOM 723 O O . GLN A 1 93 ? -7.714 0.888 23.038 1.00 68.12 93 GLN A O 1
ATOM 728 N N . PRO A 1 94 ? -6.324 -0.715 23.794 1.00 66.56 94 PRO A N 1
ATOM 729 C CA . PRO A 1 94 ? -6.991 -1.814 23.101 1.00 66.56 94 PRO A CA 1
ATOM 730 C C . PRO A 1 94 ? -8.364 -2.098 23.729 1.00 66.56 94 PRO A C 1
ATOM 732 O O . PRO A 1 94 ? -8.441 -2.480 24.896 1.00 66.56 94 PRO A O 1
ATOM 735 N N . ASN A 1 95 ? -9.435 -1.867 22.959 1.00 69.50 95 ASN A N 1
ATOM 736 C CA . ASN A 1 95 ? -10.826 -2.353 23.113 1.00 69.50 95 ASN A CA 1
ATOM 737 C C . ASN A 1 95 ? -11.855 -1.447 22.422 1.00 69.50 95 ASN A C 1
ATOM 739 O O . ASN A 1 95 ? -13.061 -1.724 22.497 1.00 69.50 95 ASN A O 1
ATOM 743 N N . GLU A 1 96 ? -11.406 -0.363 21.789 1.00 77.94 96 GLU A N 1
ATOM 744 C CA . GLU A 1 96 ? -12.277 0.522 21.027 1.00 77.94 96 GLU A CA 1
ATOM 745 C C . GLU A 1 96 ? -12.853 -0.211 19.806 1.00 77.94 96 GLU A C 1
ATOM 747 O O . GLU A 1 96 ? -12.181 -1.029 19.167 1.00 77.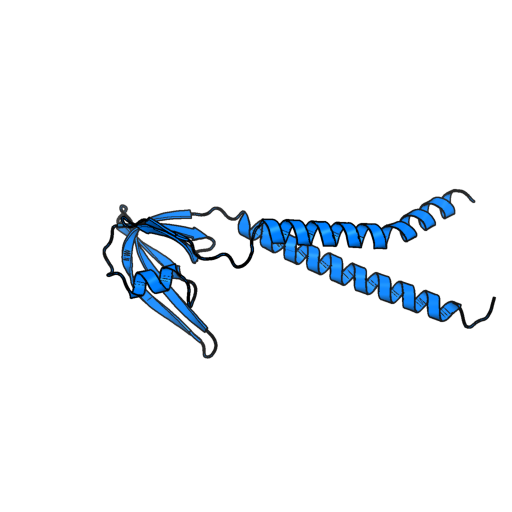94 96 GLU A O 1
ATOM 752 N N . ALA A 1 97 ? -14.123 0.068 19.509 1.00 83.56 97 ALA A N 1
ATOM 753 C CA . ALA A 1 97 ? -14.746 -0.373 18.275 1.00 83.56 97 ALA A CA 1
ATOM 754 C C . ALA A 1 97 ? -14.179 0.462 17.128 1.00 83.56 97 ALA A C 1
ATOM 756 O O . ALA A 1 97 ? -14.299 1.690 17.119 1.00 83.56 97 ALA A O 1
ATOM 757 N N . VAL A 1 98 ? -13.561 -0.203 16.163 1.00 87.44 98 VAL A N 1
ATOM 758 C CA . VAL A 1 98 ? -12.923 0.461 15.030 1.00 87.44 98 VAL A CA 1
ATOM 759 C C . VAL A 1 98 ? -13.295 -0.216 13.730 1.00 87.44 98 VAL A C 1
ATOM 761 O O . VAL A 1 98 ? -13.700 -1.377 13.694 1.00 87.44 98 VAL A O 1
ATOM 764 N N . THR A 1 99 ? -13.107 0.514 12.640 1.00 89.12 99 THR A N 1
ATOM 765 C CA . THR A 1 99 ? -13.103 -0.050 11.295 1.00 89.12 99 THR A CA 1
ATOM 766 C C . THR A 1 99 ? -11.728 0.153 10.687 1.00 89.12 99 THR A C 1
ATOM 768 O O . THR A 1 99 ? -11.314 1.283 10.424 1.00 89.12 99 THR A O 1
ATOM 771 N N . LEU A 1 100 ? -11.009 -0.940 10.476 1.00 88.19 100 LEU A N 1
ATOM 772 C CA . LEU A 1 100 ? -9.694 -0.946 9.865 1.00 88.19 100 LEU A CA 1
ATOM 773 C C . LEU A 1 100 ? -9.822 -1.326 8.387 1.00 88.19 100 LEU A C 1
ATOM 775 O O . LEU A 1 100 ? -10.398 -2.349 8.028 1.00 88.19 100 LEU A O 1
ATOM 779 N N . ALA A 1 101 ? -9.280 -0.488 7.516 1.00 89.12 101 ALA A N 1
ATOM 780 C CA . ALA A 1 101 ? -9.122 -0.793 6.106 1.00 89.12 101 ALA A CA 1
ATOM 781 C C . ALA A 1 101 ? -7.723 -1.365 5.880 1.00 89.12 101 ALA A C 1
ATOM 783 O O . ALA A 1 101 ? -6.738 -0.772 6.334 1.00 89.12 101 ALA A O 1
ATOM 784 N N . TYR A 1 102 ? -7.628 -2.486 5.176 1.00 86.69 102 TYR A N 1
ATOM 785 C CA . TYR A 1 102 ? -6.376 -3.172 4.898 1.00 86.69 102 TYR A CA 1
ATOM 786 C C . TYR A 1 102 ? -6.234 -3.511 3.413 1.00 86.69 102 TYR A C 1
ATOM 788 O O . TYR A 1 102 ? -7.210 -3.735 2.701 1.00 86.69 102 TYR A O 1
ATOM 796 N N . GLN A 1 103 ? -4.990 -3.563 2.957 1.00 85.38 103 GLN A N 1
ATOM 797 C CA . GLN A 1 103 ? -4.594 -3.962 1.611 1.00 85.38 103 GLN A CA 1
ATOM 798 C C . GLN A 1 103 ? -3.381 -4.878 1.758 1.00 85.38 103 GLN A C 1
ATOM 800 O O . GLN A 1 103 ? -2.470 -4.557 2.520 1.00 85.38 103 GLN A O 1
ATOM 805 N N . ASP A 1 104 ? -3.408 -6.050 1.121 1.00 82.94 104 ASP A N 1
ATOM 806 C CA . ASP A 1 104 ? -2.373 -7.088 1.273 1.00 82.94 104 ASP A CA 1
ATOM 807 C C . ASP A 1 104 ? -2.000 -7.360 2.750 1.00 82.94 104 ASP A C 1
ATOM 809 O O . ASP A 1 104 ? -0.845 -7.285 3.171 1.00 82.94 104 ASP A O 1
ATOM 813 N N . ARG A 1 105 ? -3.026 -7.572 3.593 1.00 81.75 105 ARG A N 1
ATOM 814 C CA . ARG A 1 105 ? -2.905 -7.784 5.056 1.00 81.75 105 ARG A CA 1
ATOM 815 C C . ARG A 1 105 ? -2.192 -6.662 5.823 1.00 81.75 105 ARG A C 1
ATOM 817 O O . ARG A 1 105 ? -1.795 -6.867 6.967 1.00 81.75 105 ARG A O 1
ATOM 824 N N . THR A 1 106 ? -2.041 -5.488 5.222 1.00 84.12 106 THR A N 1
ATOM 825 C CA . THR A 1 106 ? -1.416 -4.315 5.837 1.00 84.12 106 THR A CA 1
ATOM 826 C C . THR A 1 106 ? -2.463 -3.235 6.057 1.00 84.12 106 THR A C 1
ATOM 828 O O . THR A 1 106 ? -3.231 -2.922 5.149 1.00 84.12 106 THR A O 1
ATOM 831 N N . ALA A 1 107 ? -2.502 -2.649 7.250 1.00 86.75 107 ALA A N 1
ATOM 832 C CA . ALA A 1 107 ? -3.417 -1.565 7.575 1.00 86.75 107 ALA A CA 1
ATOM 833 C C . ALA A 1 107 ? -3.108 -0.309 6.745 1.00 86.75 107 ALA A C 1
ATOM 835 O O . ALA A 1 107 ? -1.965 0.147 6.672 1.00 86.75 107 ALA A O 1
ATOM 836 N N . VAL A 1 108 ? -4.146 0.258 6.133 1.00 87.38 108 VAL A N 1
ATOM 837 C CA . VAL A 1 108 ? -4.076 1.455 5.277 1.00 87.38 108 VAL A CA 1
ATOM 838 C C . VAL A 1 108 ? -4.854 2.616 5.888 1.00 87.38 108 VAL A C 1
ATOM 840 O O . VAL A 1 108 ? -4.473 3.778 5.743 1.00 87.38 108 VAL A O 1
ATOM 843 N N . SER A 1 109 ? -5.945 2.334 6.598 1.00 88.31 109 SER A N 1
ATOM 844 C CA . SER A 1 109 ? -6.633 3.351 7.391 1.00 88.31 109 SER A CA 1
ATOM 845 C C . SER A 1 109 ? -7.318 2.739 8.597 1.00 88.31 109 SER A C 1
ATOM 847 O O . SER A 1 109 ? -7.781 1.607 8.532 1.00 88.31 109 SER A O 1
ATOM 849 N N . LEU A 1 110 ? -7.425 3.509 9.667 1.00 89.00 110 LEU A N 1
ATOM 850 C CA . LEU A 1 110 ? -8.172 3.182 10.866 1.00 89.00 110 LEU A CA 1
ATOM 851 C C . LEU A 1 110 ? -9.271 4.231 11.040 1.00 89.00 110 LEU A C 1
ATOM 853 O O . LEU A 1 110 ? -8.998 5.426 11.007 1.00 89.00 110 LEU A O 1
ATOM 857 N N . THR A 1 111 ? -10.511 3.798 11.208 1.00 89.56 111 THR A N 1
ATOM 858 C CA . THR A 1 111 ? -11.647 4.669 11.520 1.00 89.56 111 THR A CA 1
ATOM 859 C C . THR A 1 111 ? -12.098 4.366 12.937 1.00 89.56 111 THR A C 1
ATOM 861 O O . THR A 1 111 ? -12.448 3.225 13.234 1.00 89.56 111 THR A O 1
ATOM 864 N N . THR A 1 112 ? -12.073 5.377 13.796 1.00 88.25 112 THR A N 1
ATOM 865 C CA . THR A 1 112 ? -12.483 5.302 15.203 1.00 88.25 112 THR A CA 1
ATOM 866 C C . THR A 1 112 ? -13.610 6.292 15.477 1.00 88.25 112 THR A C 1
ATOM 868 O O . THR A 1 112 ? -14.020 7.040 14.581 1.00 88.25 112 THR A O 1
ATOM 871 N N . ALA A 1 113 ? -14.115 6.333 16.713 1.00 83.56 113 ALA A N 1
ATOM 872 C CA . ALA A 1 113 ? -15.108 7.333 17.103 1.00 83.56 113 ALA A CA 1
ATOM 873 C C . ALA A 1 113 ? -14.542 8.766 17.045 1.00 83.56 113 ALA A C 1
ATOM 875 O O . ALA A 1 113 ? -15.281 9.717 16.789 1.00 83.56 113 ALA A O 1
ATOM 876 N N . ALA A 1 114 ? -13.229 8.919 17.249 1.00 81.69 114 ALA A N 1
ATOM 877 C CA . ALA A 1 114 ? -12.533 10.202 17.193 1.00 81.69 114 ALA A CA 1
ATOM 878 C C . ALA A 1 114 ? -12.281 10.698 15.756 1.00 81.69 114 ALA A C 1
ATOM 880 O O . ALA A 1 114 ? -12.048 11.890 15.549 1.00 81.69 114 ALA A O 1
ATOM 881 N N . GLY A 1 115 ? -12.329 9.809 14.759 1.00 85.88 115 GLY A N 1
ATOM 882 C CA . GLY A 1 115 ? -12.186 10.168 13.350 1.00 85.88 115 GLY A CA 1
ATOM 883 C C . GLY A 1 115 ? -11.461 9.120 12.508 1.00 85.88 115 GLY A C 1
ATOM 884 O O . GLY A 1 115 ? -11.247 7.983 12.920 1.00 85.88 115 GLY A O 1
ATOM 885 N N . GLN A 1 116 ? -11.085 9.510 11.286 1.00 87.12 116 GLN A N 1
ATOM 886 C CA . GLN A 1 116 ? -10.366 8.644 10.350 1.00 87.12 116 GLN A CA 1
ATOM 887 C C . GLN A 1 116 ? -8.866 8.966 10.331 1.00 87.12 116 GLN A C 1
ATOM 889 O O . GLN A 1 116 ? -8.448 10.070 9.979 1.00 87.12 116 GLN A O 1
ATOM 894 N N . ILE A 1 117 ? -8.047 7.962 10.625 1.00 87.69 117 ILE A N 1
ATOM 895 C CA . ILE A 1 117 ? -6.588 7.993 10.571 1.00 87.69 117 ILE A CA 1
ATOM 896 C C . ILE A 1 117 ? -6.161 7.238 9.323 1.00 87.69 117 ILE A C 1
ATOM 898 O O . ILE A 1 117 ? -6.310 6.024 9.220 1.00 87.69 117 ILE A O 1
ATOM 902 N N . ARG A 1 118 ? -5.640 7.965 8.339 1.00 84.62 118 ARG A N 1
ATOM 903 C CA . ARG A 1 118 ? -5.097 7.363 7.120 1.00 84.62 118 ARG A CA 1
ATOM 904 C C . ARG A 1 118 ? -3.594 7.215 7.244 1.00 84.62 118 ARG A C 1
ATOM 906 O O . ARG A 1 118 ? -2.905 8.176 7.607 1.00 84.62 118 ARG A O 1
ATOM 913 N N . GLU A 1 119 ? -3.110 6.032 6.900 1.00 81.81 119 GLU A N 1
ATOM 914 C CA . GLU A 1 119 ? -1.690 5.787 6.737 1.00 81.81 119 GLU A CA 1
ATOM 915 C C . GLU A 1 119 ? -1.201 6.584 5.526 1.00 81.81 119 GLU A C 1
ATOM 917 O O . GLU A 1 119 ? -1.855 6.617 4.476 1.00 81.81 119 GLU A O 1
ATOM 922 N N . TYR A 1 120 ? -0.082 7.294 5.672 1.00 65.94 120 TYR A N 1
ATOM 923 C CA . TYR A 1 120 ? 0.414 8.108 4.569 1.00 65.94 120 TYR A CA 1
ATOM 924 C C . TYR A 1 120 ? 1.000 7.173 3.506 1.00 65.94 120 TYR A C 1
ATOM 926 O O . TYR A 1 120 ? 2.051 6.554 3.685 1.00 65.94 120 TYR A O 1
ATOM 934 N N . SER A 1 121 ? 0.316 7.058 2.371 1.00 63.59 121 SER A N 1
ATOM 935 C CA . SER A 1 121 ? 0.936 6.532 1.162 1.00 63.59 121 SER A CA 1
ATOM 936 C C . SER A 1 121 ? 1.980 7.551 0.707 1.00 63.59 121 SER A C 1
ATOM 938 O O . SER A 1 121 ? 1.625 8.622 0.223 1.00 63.59 121 SER A O 1
ATOM 940 N N . ALA A 1 122 ? 3.271 7.232 0.844 1.00 55.22 122 ALA A N 1
ATOM 941 C CA . ALA A 1 122 ? 4.366 8.073 0.342 1.00 55.22 122 ALA A CA 1
ATOM 942 C C . ALA A 1 122 ? 4.261 8.361 -1.172 1.00 55.22 122 ALA A C 1
ATOM 944 O O . ALA A 1 122 ? 4.885 9.291 -1.677 1.00 55.22 122 ALA A O 1
ATOM 945 N N . PHE A 1 123 ? 3.443 7.595 -1.898 1.00 58.00 123 PHE A N 1
ATOM 946 C CA . PHE A 1 123 ? 3.154 7.819 -3.304 1.00 58.00 123 PHE A CA 1
ATOM 947 C C . PHE A 1 123 ? 1.774 8.446 -3.479 1.00 58.00 123 PHE A C 1
ATOM 949 O O . PHE A 1 123 ? 0.744 7.778 -3.367 1.00 58.00 123 PHE A O 1
ATOM 956 N N . ASN A 1 124 ? 1.764 9.737 -3.807 1.00 66.12 124 ASN A N 1
ATOM 957 C CA . ASN A 1 124 ? 0.586 10.382 -4.365 1.00 66.12 124 ASN A CA 1
ATOM 958 C C . ASN A 1 124 ? 0.330 9.786 -5.758 1.00 66.12 124 ASN A C 1
ATOM 960 O O . ASN A 1 124 ? 1.208 9.813 -6.624 1.00 66.12 124 ASN A O 1
ATOM 964 N N . THR A 1 125 ? -0.871 9.257 -5.976 1.00 68.19 125 THR A N 1
ATOM 965 C CA . THR A 1 125 ? -1.322 8.713 -7.262 1.00 68.19 125 THR A CA 1
ATOM 966 C C . THR A 1 125 ? -1.095 9.711 -8.408 1.00 68.19 125 THR A C 1
ATOM 968 O O . THR A 1 125 ? -0.672 9.313 -9.491 1.00 68.19 125 THR A O 1
ATOM 971 N N . GLY A 1 126 ? -1.237 11.019 -8.153 1.00 74.81 126 GLY A N 1
ATOM 972 C CA . GLY A 1 126 ? -0.918 12.067 -9.132 1.00 74.81 126 GLY A CA 1
ATOM 973 C C . GLY A 1 126 ? 0.557 12.094 -9.558 1.00 74.81 126 GLY A C 1
ATOM 974 O O . GLY A 1 126 ? 0.854 12.251 -10.741 1.00 74.81 126 GLY A O 1
ATOM 975 N N . THR A 1 127 ? 1.489 11.868 -8.628 1.00 78.06 127 THR A N 1
ATOM 976 C CA . THR A 1 127 ? 2.930 11.804 -8.926 1.00 78.06 127 THR A CA 1
ATOM 977 C C . THR A 1 127 ? 3.271 10.582 -9.777 1.00 78.06 127 THR A C 1
ATOM 979 O O . THR A 1 127 ? 4.092 10.682 -10.687 1.00 78.06 127 THR A O 1
ATOM 982 N N . LEU A 1 128 ? 2.615 9.441 -9.529 1.00 78.19 128 LEU A N 1
ATOM 983 C CA . LEU A 1 128 ? 2.785 8.237 -10.351 1.00 78.19 128 LEU A CA 1
ATOM 984 C C . LEU A 1 128 ? 2.328 8.475 -11.791 1.00 78.19 128 LEU A C 1
ATOM 986 O O . LEU A 1 128 ? 3.078 8.179 -12.720 1.00 78.19 128 LEU A O 1
ATOM 990 N N . PHE A 1 129 ? 1.145 9.063 -11.988 1.00 79.38 129 PHE A N 1
ATOM 991 C CA . PHE A 1 129 ? 0.648 9.379 -13.3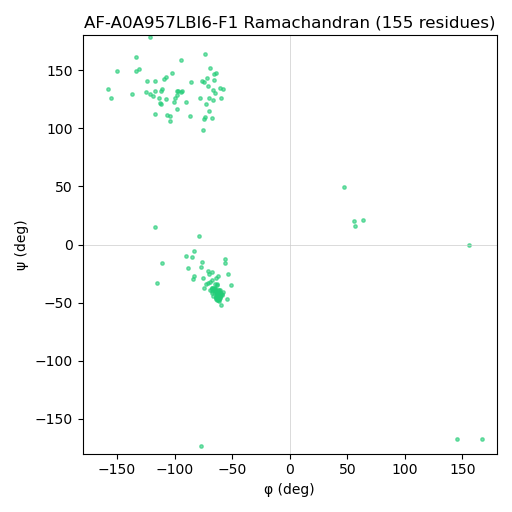29 1.00 79.38 129 PHE A CA 1
ATOM 992 C C . PHE A 1 129 ? 1.562 10.355 -14.078 1.00 79.38 129 PHE A C 1
ATOM 994 O O . PHE A 1 129 ? 1.817 10.159 -15.266 1.00 79.38 129 PHE A O 1
ATOM 1001 N N . LEU A 1 130 ? 2.109 11.362 -13.388 1.00 85.81 130 LEU A N 1
ATOM 1002 C CA . LEU A 1 130 ? 3.062 12.302 -13.980 1.00 85.81 130 LEU A CA 1
ATOM 1003 C C . LEU A 1 130 ? 4.357 11.595 -14.409 1.00 85.81 130 LEU A C 1
ATOM 1005 O O . LEU A 1 130 ? 4.819 11.802 -15.531 1.00 85.81 130 LEU A O 1
ATOM 1009 N N . LEU A 1 131 ? 4.913 10.721 -13.563 1.00 84.25 131 LEU A N 1
ATOM 101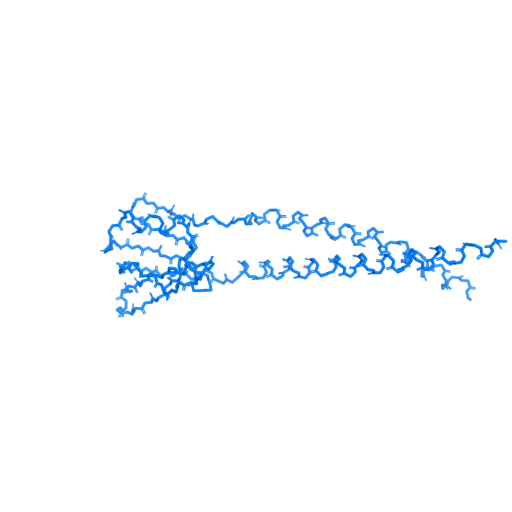0 C CA . LEU A 1 131 ? 6.112 9.937 -13.885 1.00 84.25 131 LEU A CA 1
ATOM 1011 C C . LEU A 1 131 ? 5.890 8.983 -15.063 1.00 84.25 131 LEU A C 1
ATOM 1013 O O . LEU A 1 131 ? 6.747 8.895 -15.943 1.00 84.25 131 LEU A O 1
ATOM 1017 N N . ILE A 1 132 ? 4.740 8.303 -15.109 1.00 84.81 132 ILE A N 1
ATOM 1018 C CA . ILE A 1 132 ? 4.365 7.438 -16.236 1.00 84.81 132 ILE A CA 1
ATOM 1019 C C . ILE A 1 132 ? 4.264 8.270 -17.518 1.00 84.81 132 ILE A C 1
ATOM 1021 O O . ILE A 1 132 ? 4.862 7.905 -18.529 1.00 84.81 132 ILE A O 1
ATOM 1025 N N . GLY A 1 133 ? 3.564 9.408 -17.473 1.00 85.38 133 GLY A N 1
ATOM 1026 C CA . GLY A 1 133 ? 3.426 10.312 -18.615 1.00 85.38 133 GLY A CA 1
ATOM 1027 C C . GLY A 1 133 ? 4.774 10.823 -19.127 1.00 85.38 133 GLY A C 1
ATOM 1028 O O . GLY A 1 133 ? 5.025 10.796 -20.331 1.00 85.38 133 GLY A O 1
ATOM 1029 N N . LEU A 1 134 ? 5.675 11.209 -18.218 1.00 89.50 134 LEU A N 1
ATOM 1030 C CA . LEU A 1 134 ? 7.031 11.630 -18.565 1.00 89.50 134 LEU A CA 1
ATOM 1031 C C . LEU A 1 134 ? 7.831 10.491 -19.211 1.00 89.50 134 LEU A C 1
ATOM 1033 O O . LEU A 1 134 ? 8.495 10.715 -20.221 1.00 89.50 134 LEU A O 1
ATOM 1037 N N . CYS A 1 135 ? 7.739 9.269 -18.676 1.00 85.31 135 CYS A N 1
ATOM 1038 C CA . CYS A 1 135 ? 8.400 8.109 -19.271 1.00 85.31 135 CYS A CA 1
ATOM 1039 C C . CYS A 1 135 ? 7.873 7.830 -20.686 1.00 85.31 135 CYS A C 1
ATOM 1041 O O . CYS A 1 135 ? 8.660 7.667 -21.613 1.00 85.31 135 CYS A O 1
ATOM 1043 N N . LEU A 1 136 ? 6.555 7.834 -20.891 1.00 83.56 136 LEU A N 1
ATOM 1044 C CA . LEU A 1 136 ? 5.969 7.619 -22.217 1.00 83.56 136 LEU A CA 1
ATOM 1045 C C . LEU A 1 136 ? 6.386 8.709 -23.214 1.00 83.56 136 LEU A C 1
ATOM 1047 O O . LEU A 1 136 ? 6.722 8.396 -24.357 1.00 83.56 136 LEU A O 1
ATOM 1051 N N . LEU A 1 137 ? 6.432 9.970 -22.778 1.00 88.19 137 LEU A N 1
ATOM 1052 C CA . LEU A 1 137 ? 6.901 11.083 -23.601 1.00 88.19 137 LEU A CA 1
ATOM 1053 C C . LEU A 1 137 ? 8.373 10.901 -24.003 1.00 88.19 137 LEU A C 1
ATOM 1055 O O . LEU A 1 137 ? 8.695 10.989 -25.188 1.00 88.19 137 LEU A O 1
ATOM 1059 N N . LEU A 1 138 ? 9.252 10.571 -23.053 1.00 85.88 138 LEU A N 1
ATOM 1060 C CA . LEU A 1 138 ? 10.667 10.301 -23.329 1.00 85.88 138 LEU A CA 1
ATOM 1061 C C . LEU A 1 138 ? 10.857 9.094 -24.256 1.00 85.88 138 LEU A C 1
ATOM 1063 O O . LEU A 1 138 ? 11.656 9.167 -25.189 1.00 85.88 138 LEU A O 1
ATOM 1067 N N . LEU A 1 139 ? 10.093 8.016 -24.053 1.00 83.00 139 LEU A N 1
ATOM 1068 C CA . LEU A 1 139 ? 10.112 6.840 -24.924 1.00 83.00 139 LEU A CA 1
ATOM 1069 C C . LEU A 1 139 ? 9.699 7.212 -26.356 1.00 83.00 139 LEU A C 1
ATOM 1071 O O . LEU A 1 139 ? 10.354 6.809 -27.315 1.00 83.00 139 LEU A O 1
ATOM 1075 N N . SER A 1 140 ? 8.635 8.009 -26.502 1.00 80.06 140 SER A N 1
ATOM 1076 C CA . SER A 1 140 ? 8.138 8.438 -27.812 1.00 80.06 140 SER A CA 1
ATOM 1077 C C . SER A 1 140 ? 9.178 9.263 -28.577 1.00 80.06 140 SER A C 1
ATOM 1079 O O . SER A 1 140 ? 9.409 8.999 -29.755 1.00 80.06 140 SER A O 1
ATOM 1081 N N . LEU A 1 141 ? 9.879 10.179 -27.897 1.00 84.44 141 LEU A N 1
ATOM 1082 C CA . LEU A 1 141 ? 10.959 10.979 -28.480 1.00 84.44 141 LEU A CA 1
ATOM 1083 C C . LEU A 1 141 ? 12.154 10.117 -28.895 1.00 84.44 141 LEU A C 1
ATOM 1085 O O . LEU A 1 141 ? 12.758 10.374 -29.935 1.00 84.44 141 LEU A O 1
ATOM 1089 N N . LEU A 1 142 ? 12.478 9.081 -28.115 1.00 80.31 142 LEU A N 1
ATOM 1090 C CA . LEU A 1 142 ? 13.583 8.173 -28.422 1.00 80.31 142 LEU A CA 1
ATOM 1091 C C . LEU A 1 142 ? 13.303 7.256 -29.617 1.00 80.31 142 LEU A C 1
ATOM 1093 O O . LEU A 1 142 ? 14.233 6.896 -30.336 1.00 80.31 142 LEU A O 1
ATOM 1097 N N . LEU A 1 143 ? 12.047 6.850 -29.808 1.00 76.75 143 LEU A N 1
ATOM 1098 C CA . LEU A 1 143 ? 11.635 5.940 -30.882 1.00 76.75 143 LEU A CA 1
ATOM 1099 C C . LEU A 1 143 ? 11.284 6.675 -32.186 1.00 76.75 143 LEU A C 1
ATOM 1101 O O . LEU A 1 143 ? 11.322 6.073 -33.261 1.00 76.75 143 LEU A O 1
ATOM 1105 N N . PHE A 1 144 ? 10.976 7.974 -32.115 1.00 75.06 144 PHE A N 1
ATOM 1106 C CA . PHE A 1 144 ? 10.600 8.797 -33.268 1.00 75.06 144 PHE A CA 1
ATOM 1107 C C . PHE A 1 144 ? 11.620 8.786 -34.429 1.00 75.06 144 PHE A C 1
ATOM 1109 O O . PHE A 1 144 ? 11.196 8.563 -35.567 1.00 75.06 144 PHE A O 1
ATOM 1116 N N . PRO A 1 145 ? 12.944 8.951 -34.207 1.00 69.00 145 PRO A N 1
ATOM 1117 C CA . PRO A 1 145 ? 13.909 8.934 -35.307 1.00 69.00 145 PRO A CA 1
ATOM 1118 C C . PRO A 1 145 ? 13.988 7.565 -35.998 1.00 69.00 145 PRO A C 1
ATOM 1120 O O . PRO A 1 145 ? 14.022 7.491 -37.225 1.00 69.00 145 PRO A O 1
ATOM 1123 N N . SER A 1 146 ? 13.930 6.474 -35.229 1.00 65.50 146 SER A N 1
ATOM 1124 C CA . SER A 1 146 ? 13.958 5.104 -35.759 1.00 65.50 146 SER A CA 1
ATOM 1125 C C . SER A 1 146 ? 12.721 4.785 -36.607 1.00 65.50 146 SER A C 1
ATOM 1127 O O . SER A 1 146 ? 12.810 4.078 -37.613 1.00 65.50 146 SER A O 1
ATOM 1129 N N . PHE A 1 147 ? 11.562 5.342 -36.242 1.00 61.28 147 PHE A N 1
ATOM 1130 C CA . PHE A 1 147 ? 10.330 5.184 -37.012 1.00 61.28 147 PHE A CA 1
ATOM 1131 C C . PHE A 1 147 ? 10.409 5.894 -38.373 1.00 61.28 147 PHE A C 1
ATOM 1133 O O . PHE A 1 147 ? 9.982 5.335 -39.386 1.00 61.28 147 PHE A O 1
ATOM 1140 N N . ILE A 1 148 ? 11.010 7.087 -38.420 1.00 65.06 148 ILE A N 1
ATOM 1141 C CA . ILE A 1 148 ? 11.237 7.828 -39.668 1.00 65.06 148 ILE A CA 1
ATOM 1142 C C . ILE A 1 148 ? 12.185 7.054 -40.599 1.00 65.06 148 ILE A C 1
ATOM 1144 O O . ILE A 1 148 ? 11.860 6.871 -41.773 1.00 65.06 148 ILE A O 1
ATOM 1148 N N . GLU A 1 149 ? 13.306 6.532 -40.092 1.00 60.94 149 GLU A N 1
ATOM 1149 C CA . GLU A 1 149 ? 14.271 5.771 -40.907 1.00 60.94 149 GLU A CA 1
ATOM 1150 C C . GLU A 1 149 ? 13.657 4.511 -41.549 1.00 60.94 149 GLU A C 1
ATOM 1152 O O . GLU A 1 149 ? 13.914 4.221 -42.722 1.00 60.94 149 GLU A O 1
ATOM 1157 N N . SER A 1 150 ? 12.790 3.794 -40.824 1.00 66.38 150 SER A N 1
ATOM 1158 C CA . SER A 1 150 ? 12.106 2.595 -41.345 1.00 66.38 150 SER A CA 1
ATOM 1159 C C . SER A 1 150 ? 11.099 2.886 -42.469 1.00 66.38 150 SER A C 1
ATOM 1161 O O . SER A 1 150 ? 10.897 2.065 -43.362 1.00 66.38 150 SER A O 1
ATOM 1163 N N . ARG A 1 151 ? 10.475 4.072 -42.463 1.00 62.97 151 ARG A N 1
ATOM 1164 C CA . ARG A 1 151 ? 9.498 4.486 -43.487 1.00 62.97 151 ARG A CA 1
ATOM 1165 C C . ARG A 1 151 ? 10.173 4.846 -44.809 1.00 62.97 151 ARG A C 1
ATOM 1167 O O . ARG A 1 151 ? 9.629 4.549 -45.867 1.00 62.97 151 ARG A O 1
ATOM 1174 N N . PHE A 1 152 ? 11.349 5.471 -44.756 1.00 59.84 152 PHE A N 1
ATOM 1175 C CA . PHE A 1 152 ? 12.074 5.878 -45.962 1.00 59.84 152 PHE A CA 1
ATOM 1176 C C . PHE A 1 152 ? 12.758 4.710 -46.675 1.00 59.84 152 PHE A C 1
ATOM 1178 O O . PHE A 1 152 ? 12.865 4.729 -47.897 1.00 59.84 152 PHE A O 1
ATOM 1185 N N . SER A 1 153 ? 13.156 3.662 -45.953 1.00 58.69 153 SER A N 1
ATOM 1186 C CA . SER A 1 153 ? 13.817 2.493 -46.551 1.00 58.69 153 SER A CA 1
ATOM 1187 C C . SER A 1 153 ? 12.879 1.626 -47.407 1.00 58.69 153 SER A C 1
ATOM 1189 O O . SER A 1 153 ? 13.345 0.972 -48.334 1.00 58.69 153 SER A O 1
ATOM 1191 N N . HIS A 1 154 ? 11.560 1.685 -47.187 1.00 56.31 154 HIS A N 1
ATOM 1192 C CA . HIS A 1 154 ? 10.565 1.015 -48.038 1.00 56.31 154 HIS A CA 1
ATOM 1193 C C . HIS A 1 154 ? 10.130 1.819 -49.277 1.00 56.31 154 HIS A C 1
ATOM 1195 O O . HIS A 1 154 ? 9.461 1.268 -50.144 1.00 56.31 154 HIS A O 1
ATOM 1201 N N . SER A 1 155 ? 10.486 3.103 -49.378 1.00 54.25 155 SER A N 1
ATOM 1202 C CA . SER A 1 155 ? 10.065 3.979 -50.485 1.00 54.25 155 SER A CA 1
ATOM 1203 C C . SER A 1 155 ? 11.030 3.983 -51.679 1.00 54.25 155 SER A C 1
ATOM 1205 O O . SER A 1 155 ? 10.710 4.586 -52.701 1.00 54.25 155 SER A O 1
ATOM 1207 N N . VAL A 1 156 ? 12.219 3.389 -51.541 1.00 54.09 156 VAL A N 1
ATOM 1208 C CA . VAL A 1 156 ? 13.306 3.459 -52.541 1.00 54.09 156 VAL A CA 1
ATOM 1209 C C . VAL A 1 156 ? 13.638 2.074 -53.122 1.00 54.09 156 VAL A C 1
ATOM 1211 O O . VAL A 1 156 ? 14.687 1.894 -53.732 1.00 54.09 156 VAL A O 1
ATOM 1214 N N . ALA A 1 157 ? 12.755 1.093 -52.924 1.00 49.38 157 ALA A N 1
ATOM 1215 C CA . ALA A 1 157 ? 12.852 -0.241 -53.516 1.00 49.38 157 ALA A CA 1
ATOM 1216 C C . ALA A 1 157 ? 11.878 -0.388 -54.689 1.00 49.38 157 ALA A C 1
ATOM 1218 O O . ALA A 1 157 ? 10.730 0.095 -54.553 1.00 49.38 157 ALA A O 1
#

pLDDT: mean 78.57, std 9.99, range [49.38, 89.56]

Mean predicted aligned error: 11.3 Å